Protein AF-A0A7X9FHB7-F1 (afdb_monomer_lite)

Foldseek 3Di:
DVLVQQQVLVVLCCVQVCVVVVFAWDFPDQDDPPAARTWIATPVPRDIEGEHEDELDPDVVSQVVLVCVVVVNDDPPVVVCVVCCVQPVPHSVRVSQVSVQVVLVVQQPRDHDDPHAYEYEYEYAHPDQDPVVVQVCLQVPHDHPPDGRHPWYWYWYQHVNPVRRIDIDTND

pLDDT: mean 81.9, std 15.33, range [45.62, 98.25]

Secondary structure (DSSP, 8-state):
-HHHHHHHHHHHHHHHHHHHHT---EEEE-PPTTS-SEEEE-TTT--EEEEEEEESSSSHHHHHHHHHHHTTPPPS-HHHHHHHHHHTTS-HHHHHHHHHHHHHHHHHTS----SS-EEEEEEE----S-HHHHHHHHHHH----SS-S-SEEEEEEEETTTTTEEEEEE--

Structure (mmCIF, N/CA/C/O backbone):
data_AF-A0A7X9FHB7-F1
#
_entry.id   AF-A0A7X9FHB7-F1
#
loop_
_atom_site.group_PDB
_atom_site.id
_atom_site.type_symbol
_atom_site.label_atom_id
_atom_site.label_alt_id
_atom_site.label_comp_id
_atom_site.label_asym_id
_atom_site.label_entity_id
_atom_site.label_seq_id
_atom_site.pdbx_PDB_ins_code
_atom_site.Cartn_x
_ato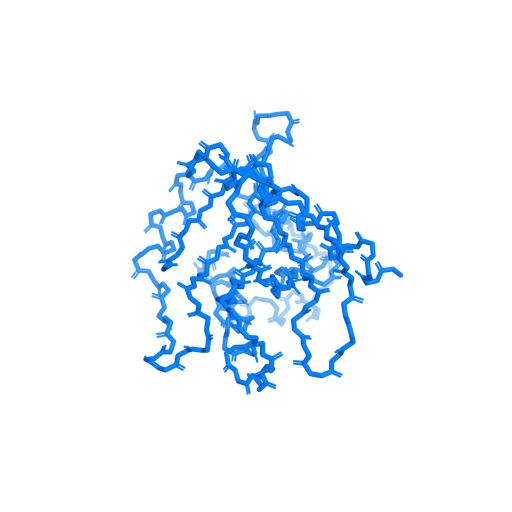m_site.Cartn_y
_atom_site.Cartn_z
_atom_site.occupancy
_atom_site.B_iso_or_equiv
_atom_site.auth_seq_id
_atom_site.auth_comp_id
_atom_site.auth_asym_id
_atom_site.auth_atom_id
_atom_site.pdbx_PDB_model_num
ATOM 1 N N . MET A 1 1 ? 13.882 -7.908 8.931 1.00 70.88 1 MET A N 1
ATOM 2 C CA . MET A 1 1 ? 13.889 -6.975 7.785 1.00 70.88 1 MET A CA 1
ATOM 3 C C . MET A 1 1 ? 12.470 -6.644 7.329 1.00 70.88 1 MET A C 1
ATOM 5 O O . MET A 1 1 ? 12.119 -5.482 7.431 1.00 70.88 1 MET A O 1
ATOM 9 N N . LYS A 1 2 ? 11.627 -7.636 6.985 1.00 84.50 2 LYS A N 1
ATOM 10 C CA . LYS A 1 2 ? 10.204 -7.452 6.605 1.00 84.50 2 LYS A CA 1
ATOM 11 C C . LYS A 1 2 ? 9.403 -6.521 7.542 1.00 84.50 2 LYS A C 1
ATOM 13 O O . LYS A 1 2 ? 8.937 -5.482 7.109 1.00 84.50 2 LYS A O 1
ATOM 18 N N . ARG A 1 3 ? 9.412 -6.796 8.854 1.00 87.88 3 ARG A N 1
ATOM 19 C CA . ARG A 1 3 ? 8.721 -5.963 9.864 1.00 87.88 3 ARG A CA 1
ATOM 20 C C . ARG A 1 3 ? 9.131 -4.491 9.908 1.00 87.88 3 ARG A C 1
ATOM 22 O O . ARG A 1 3 ? 8.304 -3.640 10.208 1.00 87.88 3 ARG A O 1
ATOM 29 N N . LEU A 1 4 ? 10.402 -4.188 9.628 1.00 89.62 4 LEU A N 1
ATOM 30 C CA . LEU A 1 4 ? 10.892 -2.805 9.603 1.00 89.62 4 LEU A CA 1
ATOM 31 C C . LEU A 1 4 ? 10.357 -2.064 8.373 1.00 89.62 4 LEU A C 1
ATOM 33 O O . LEU A 1 4 ? 9.973 -0.902 8.473 1.00 89.62 4 LEU A O 1
ATOM 37 N N . ILE A 1 5 ? 10.326 -2.748 7.230 1.00 89.06 5 ILE A N 1
ATOM 38 C CA . ILE A 1 5 ? 9.762 -2.236 5.979 1.00 89.06 5 ILE A CA 1
ATOM 39 C C . ILE A 1 5 ? 8.266 -1.962 6.163 1.00 89.06 5 ILE A C 1
ATOM 41 O O . ILE A 1 5 ? 7.814 -0.859 5.864 1.00 89.06 5 ILE A O 1
ATOM 45 N N . GLU A 1 6 ? 7.532 -2.919 6.737 1.00 93.81 6 GLU A N 1
ATOM 46 C CA . GLU A 1 6 ? 6.100 -2.797 7.031 1.00 93.81 6 GLU A CA 1
ATOM 47 C C . GLU A 1 6 ? 5.818 -1.588 7.932 1.00 93.81 6 GLU A C 1
ATOM 49 O O . GLU A 1 6 ? 5.029 -0.722 7.559 1.00 93.81 6 GLU A O 1
ATOM 54 N N . SER A 1 7 ? 6.530 -1.452 9.062 1.00 94.50 7 SER A N 1
ATOM 55 C CA . SER A 1 7 ? 6.441 -0.262 9.925 1.00 94.50 7 SER A CA 1
ATOM 56 C C . SER A 1 7 ? 6.729 1.031 9.169 1.00 94.50 7 SER A C 1
ATOM 58 O O . SER A 1 7 ? 5.981 1.992 9.297 1.00 94.50 7 SER A O 1
ATOM 60 N N . THR A 1 8 ? 7.798 1.062 8.373 1.00 93.69 8 THR A N 1
ATOM 61 C CA . THR A 1 8 ? 8.233 2.278 7.673 1.00 93.69 8 THR A CA 1
ATOM 62 C C . THR A 1 8 ? 7.179 2.753 6.676 1.00 93.69 8 THR A C 1
ATOM 64 O O . THR A 1 8 ? 6.860 3.941 6.621 1.00 93.69 8 THR A O 1
ATOM 67 N N . TRP A 1 9 ? 6.617 1.840 5.884 1.00 94.62 9 TRP A N 1
ATOM 68 C CA . TRP A 1 9 ? 5.548 2.173 4.946 1.00 94.62 9 TRP A CA 1
ATOM 69 C C . TRP A 1 9 ? 4.241 2.514 5.656 1.00 94.62 9 TRP A C 1
ATOM 71 O O . TRP A 1 9 ? 3.597 3.490 5.275 1.00 94.62 9 TRP A O 1
ATOM 81 N N . GLY A 1 10 ? 3.900 1.796 6.729 1.00 96.81 10 GLY A N 1
ATOM 82 C CA . GLY A 1 10 ? 2.752 2.115 7.576 1.00 96.81 10 GLY A CA 1
ATOM 83 C C . GLY A 1 10 ? 2.830 3.522 8.169 1.00 96.81 10 GLY A C 1
ATOM 84 O O . GLY A 1 10 ? 1.873 4.284 8.078 1.00 96.81 10 GLY A O 1
ATOM 85 N N . GLU A 1 11 ? 3.983 3.924 8.706 1.00 96.75 11 GLU A N 1
ATOM 86 C CA . GLU A 1 11 ? 4.192 5.275 9.241 1.00 96.75 11 GLU A CA 1
ATOM 87 C C . GLU A 1 11 ? 4.058 6.353 8.160 1.00 96.75 11 GLU A C 1
ATOM 89 O O . GLU A 1 11 ? 3.419 7.385 8.384 1.00 96.75 11 GLU A O 1
ATOM 94 N N . ARG A 1 12 ? 4.628 6.118 6.970 1.00 94.94 12 ARG A N 1
ATOM 95 C CA . ARG A 1 12 ? 4.506 7.040 5.827 1.00 94.94 12 ARG A CA 1
ATOM 96 C C . ARG A 1 12 ? 3.058 7.183 5.377 1.00 94.94 12 ARG A C 1
ATOM 98 O O . ARG A 1 12 ? 2.601 8.308 5.187 1.00 94.94 12 ARG A O 1
ATOM 105 N N . PHE A 1 13 ? 2.345 6.066 5.258 1.00 96.88 13 PHE A N 1
ATOM 106 C CA . PHE A 1 13 ? 0.922 6.046 4.947 1.00 96.88 13 PHE A CA 1
ATOM 107 C C . PHE A 1 13 ? 0.126 6.845 5.982 1.00 96.88 13 PHE A C 1
ATOM 109 O O . PHE A 1 13 ? -0.555 7.797 5.611 1.00 96.88 13 PHE A O 1
ATOM 116 N N . LEU A 1 14 ? 0.265 6.533 7.277 1.00 97.69 14 LEU A N 1
ATOM 117 C CA . LEU A 1 14 ? -0.489 7.199 8.343 1.00 97.69 14 LEU A CA 1
ATOM 118 C C . LEU A 1 14 ? -0.210 8.700 8.400 1.00 97.69 14 LEU A C 1
ATOM 120 O O . LEU A 1 14 ? -1.131 9.478 8.632 1.00 97.69 14 LEU A O 1
ATOM 124 N N . LYS A 1 15 ? 1.032 9.134 8.153 1.00 96.44 15 LYS A N 1
ATOM 125 C CA . LYS A 1 15 ? 1.368 10.562 8.083 1.00 96.44 15 LYS A CA 1
ATOM 126 C C . LYS A 1 15 ? 0.543 11.286 7.016 1.00 96.44 15 LYS A C 1
ATOM 128 O O . LYS A 1 15 ? 0.075 12.391 7.270 1.00 96.44 15 LYS A O 1
ATOM 133 N N . LEU A 1 16 ? 0.381 10.680 5.842 1.00 95.19 16 LEU A N 1
ATOM 134 C CA . LEU A 1 16 ? -0.367 11.264 4.726 1.00 95.19 16 LEU A CA 1
ATOM 135 C C . LEU A 1 16 ? -1.881 11.134 4.943 1.00 95.19 16 LEU A C 1
ATOM 137 O O . LEU A 1 16 ? -2.611 12.116 4.822 1.00 95.19 16 LEU A O 1
ATOM 141 N N . TYR A 1 17 ? -2.336 9.949 5.347 1.00 96.19 17 TYR A N 1
ATOM 142 C CA . TYR A 1 17 ? -3.741 9.634 5.587 1.00 96.19 17 TYR A CA 1
ATOM 143 C C . TYR A 1 17 ? -4.348 10.499 6.697 1.00 96.19 17 TYR A C 1
ATOM 145 O O . TYR A 1 17 ? -5.417 11.075 6.513 1.00 96.19 17 TYR A O 1
ATOM 153 N N . ASN A 1 18 ? -3.642 10.666 7.821 1.00 96.69 18 ASN A N 1
ATOM 154 C CA . ASN A 1 18 ? -4.110 11.489 8.938 1.00 96.69 18 ASN A CA 1
ATOM 155 C C 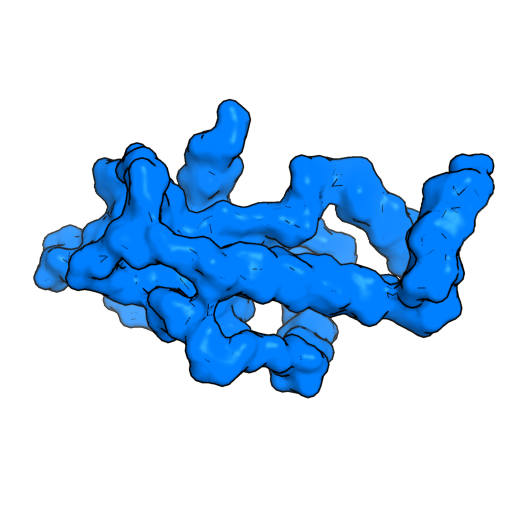. ASN A 1 18 ? -4.297 12.957 8.551 1.00 96.69 18 ASN A C 1
ATOM 157 O O . ASN A 1 18 ? -5.245 13.593 9.004 1.00 96.69 18 ASN A O 1
ATOM 161 N N . VAL A 1 19 ? -3.425 13.491 7.691 1.00 95.19 19 VA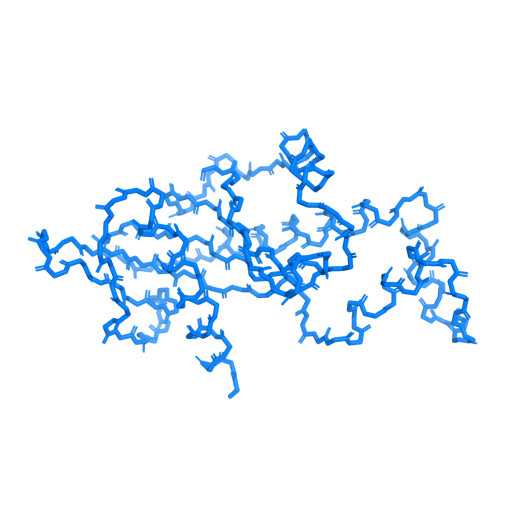L A N 1
ATOM 162 C CA . VAL A 1 19 ? -3.579 14.852 7.164 1.00 95.19 19 VAL A CA 1
ATOM 163 C C . VAL A 1 19 ? -4.798 14.934 6.248 1.00 95.19 19 VAL A C 1
ATOM 165 O O . VAL A 1 19 ? -5.610 15.841 6.405 1.00 95.19 19 VAL A O 1
ATOM 168 N N . GLN A 1 20 ? -4.950 13.984 5.322 1.00 94.31 20 GLN A N 1
ATOM 169 C CA . GLN A 1 20 ? -6.042 13.986 4.348 1.00 94.31 20 GLN A CA 1
ATOM 170 C C . GLN A 1 20 ? -7.423 13.835 5.004 1.00 94.31 20 GLN A C 1
ATOM 172 O O . GLN A 1 20 ? -8.369 14.505 4.597 1.00 94.31 20 GLN A O 1
ATOM 177 N N . HIS A 1 21 ? -7.535 12.987 6.027 1.00 93.38 21 HIS A N 1
ATOM 178 C CA . HIS A 1 21 ? -8.810 12.641 6.668 1.00 93.38 21 HIS A CA 1
ATOM 179 C C . HIS A 1 21 ? -9.027 13.324 8.020 1.00 93.38 21 HIS A C 1
ATOM 181 O O . HIS A 1 21 ? -10.038 13.085 8.672 1.00 93.38 21 HIS A O 1
ATOM 187 N N . SER A 1 22 ? -8.109 14.201 8.442 1.00 95.31 22 SER A N 1
ATOM 188 C CA . SER A 1 22 ? -8.150 14.861 9.757 1.00 95.31 22 SER A CA 1
ATOM 189 C C . SER A 1 22 ? -8.250 13.873 10.934 1.00 95.31 22 SER A C 1
ATOM 191 O O . SER A 1 22 ? -8.944 14.132 11.916 1.00 95.31 22 SER A O 1
ATOM 193 N N . THR A 1 23 ? -7.547 12.742 10.834 1.00 96.06 23 THR A N 1
ATOM 194 C CA . THR A 1 23 ? -7.472 11.689 11.864 1.00 96.06 23 THR A CA 1
ATOM 195 C C . THR A 1 23 ? -6.130 11.724 12.598 1.00 96.06 23 THR A C 1
ATOM 197 O O . THR A 1 23 ? -5.257 12.548 12.316 1.00 96.06 23 THR A O 1
ATOM 200 N N . SER A 1 24 ? -5.938 10.853 13.586 1.00 97.38 24 SER A N 1
ATOM 201 C CA . SER A 1 24 ? -4.712 10.768 14.391 1.00 97.38 24 SER A CA 1
ATOM 202 C C . SER A 1 24 ? -4.265 9.330 14.668 1.00 97.38 24 SER A C 1
ATOM 204 O O . SER A 1 24 ? -3.620 9.075 15.688 1.00 97.38 24 SER A O 1
ATOM 206 N N . PHE A 1 25 ? -4.551 8.401 13.751 1.00 98.25 25 PHE A N 1
ATOM 207 C CA . PHE A 1 25 ? -4.150 6.998 13.852 1.00 98.25 25 PHE A CA 1
ATOM 208 C C . PHE A 1 25 ? -2.646 6.833 14.096 1.00 98.25 25 PHE A C 1
ATOM 210 O O . PHE A 1 25 ? -1.815 7.494 13.462 1.00 98.25 25 PHE A O 1
ATOM 217 N N . ARG A 1 26 ? -2.295 5.906 14.990 1.00 97.88 26 ARG A N 1
ATOM 218 C CA . ARG A 1 26 ? -0.915 5.513 15.308 1.00 97.88 26 ARG A CA 1
ATOM 219 C C . ARG A 1 26 ? -0.791 4.001 15.316 1.00 97.88 26 ARG A C 1
ATOM 221 O O . ARG A 1 26 ? -1.710 3.329 15.771 1.00 97.88 26 ARG A O 1
ATOM 228 N N . ILE A 1 27 ? 0.355 3.480 14.883 1.00 97.94 27 ILE A N 1
ATOM 229 C CA . ILE A 1 27 ? 0.661 2.049 14.995 1.00 97.94 27 ILE A CA 1
ATOM 230 C C . ILE A 1 27 ? 0.730 1.683 16.482 1.00 97.94 27 ILE A C 1
ATOM 232 O O . ILE A 1 27 ? 1.512 2.271 17.231 1.00 97.94 27 ILE A O 1
ATOM 236 N N . THR A 1 28 ? -0.076 0.713 16.904 1.00 97.44 28 THR A N 1
ATOM 237 C CA . THR A 1 28 ? -0.109 0.214 18.287 1.00 97.44 28 THR A CA 1
ATOM 238 C C . THR A 1 28 ? 0.471 -1.188 18.409 1.00 97.44 28 THR A C 1
ATOM 240 O O . THR A 1 28 ? 1.055 -1.516 19.443 1.00 97.44 28 THR A O 1
ATOM 243 N N . SER A 1 29 ? 0.377 -2.012 17.361 1.00 96.69 29 SER A N 1
ATOM 244 C CA . SER A 1 29 ? 0.999 -3.337 17.336 1.00 96.69 29 SER A CA 1
ATOM 245 C C . SER A 1 29 ? 1.275 -3.852 15.918 1.00 96.69 29 SER A C 1
ATOM 247 O O . SER A 1 29 ? 0.737 -3.353 14.931 1.00 96.69 29 SER A O 1
ATOM 249 N N . GLN A 1 30 ? 2.132 -4.876 15.844 1.00 96.62 30 GLN A N 1
ATOM 250 C CA . GLN A 1 30 ? 2.355 -5.709 14.658 1.00 96.62 30 GLN A CA 1
ATOM 251 C C . GLN A 1 30 ? 1.892 -7.134 14.984 1.00 96.62 30 GLN A C 1
ATOM 253 O O . GLN A 1 30 ? 2.667 -7.895 15.584 1.00 96.62 30 GLN A O 1
ATOM 258 N N . PRO A 1 31 ? 0.618 -7.477 14.729 1.00 94.31 31 PRO A N 1
ATOM 259 C CA . PRO A 1 31 ? 0.103 -8.801 15.046 1.00 94.31 31 PRO A CA 1
ATOM 260 C C . PRO A 1 31 ? 0.735 -9.873 14.138 1.00 94.31 31 PRO A C 1
ATOM 262 O O . PRO A 1 31 ? 1.529 -9.591 13.241 1.00 94.31 31 PRO A O 1
ATOM 265 N N . ASN A 1 32 ? 0.445 -11.142 14.427 1.00 91.69 32 ASN A N 1
ATOM 266 C CA . ASN A 1 32 ? 0.875 -12.251 13.576 1.00 91.69 32 ASN A CA 1
ATOM 267 C C . ASN A 1 32 ? -0.281 -12.672 12.655 1.00 91.69 32 ASN A C 1
ATOM 269 O O . ASN A 1 32 ? -1.442 -12.526 13.047 1.00 91.69 32 ASN A O 1
ATOM 273 N N . PRO A 1 33 ? 0.014 -13.279 11.490 1.00 91.31 33 PRO A N 1
ATOM 274 C CA . PRO A 1 33 ? -1.011 -13.864 10.635 1.00 91.31 33 PRO A CA 1
ATOM 275 C C . PRO A 1 33 ? -1.954 -14.794 11.421 1.00 91.31 33 PRO A C 1
ATOM 277 O O . PRO A 1 33 ? -1.487 -15.525 12.304 1.00 91.31 33 PRO A O 1
ATOM 280 N N . PRO A 1 34 ? -3.262 -14.804 11.109 1.00 93.06 34 PRO A N 1
ATOM 281 C CA . PRO A 1 34 ? -3.894 -14.251 9.904 1.00 93.06 34 PRO A CA 1
ATOM 282 C C . PRO A 1 34 ? -4.337 -12.777 10.008 1.00 93.06 34 PRO A C 1
ATOM 284 O O . PRO A 1 34 ? -5.088 -12.315 9.151 1.00 93.06 34 PRO A O 1
ATOM 287 N N . GLU A 1 35 ? -3.938 -12.041 11.046 1.00 94.81 35 GLU A N 1
ATOM 288 C CA . GLU A 1 35 ? 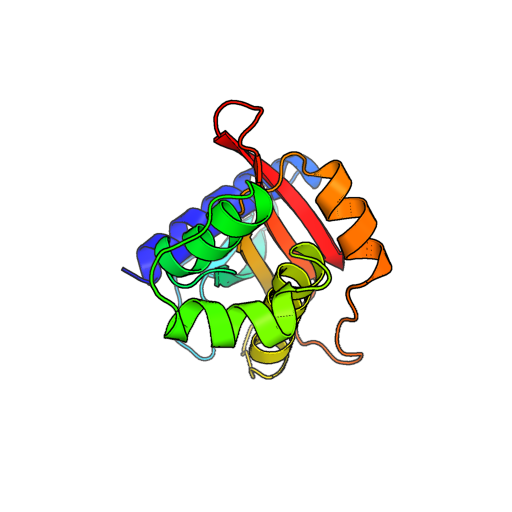-4.223 -10.602 11.115 1.00 94.81 35 GLU A CA 1
ATOM 289 C C . GLU A 1 35 ? -3.345 -9.810 10.122 1.00 94.81 35 GLU A C 1
ATOM 291 O O . GLU A 1 35 ? -2.243 -10.270 9.801 1.00 94.81 35 GLU A O 1
ATOM 296 N N . PRO A 1 36 ? -3.806 -8.638 9.641 1.00 96.12 36 PRO A N 1
ATOM 297 C CA . PRO A 1 36 ? -3.008 -7.742 8.797 1.00 96.12 36 PRO A CA 1
ATOM 298 C C . PRO A 1 36 ? -1.728 -7.260 9.485 1.00 96.12 36 PRO A C 1
ATOM 300 O O . PRO A 1 36 ? -1.681 -7.180 10.711 1.00 96.12 36 PRO A O 1
ATOM 303 N N . ASP A 1 37 ? -0.713 -6.888 8.705 1.00 97.31 37 ASP A N 1
ATOM 304 C CA . ASP A 1 37 ? 0.639 -6.594 9.212 1.00 97.31 37 ASP A CA 1
ATOM 305 C C . ASP A 1 37 ? 0.696 -5.579 10.374 1.00 97.31 37 ASP A C 1
ATOM 307 O O . ASP A 1 37 ? 1.527 -5.724 11.278 1.00 97.31 37 ASP A O 1
ATOM 311 N N . LEU A 1 38 ? -0.165 -4.552 10.375 1.00 98.06 38 LEU A N 1
ATOM 312 C CA . LEU A 1 38 ? -0.194 -3.507 11.404 1.00 98.06 38 LEU A CA 1
ATOM 313 C C . LEU A 1 38 ? -1.605 -3.269 11.954 1.00 98.06 38 LEU A C 1
ATOM 315 O O . LEU A 1 38 ? -2.574 -3.145 11.204 1.00 98.06 38 LEU A O 1
ATOM 319 N N . LYS A 1 39 ? -1.693 -3.067 13.273 1.00 97.94 39 LYS A N 1
ATOM 320 C CA . LYS A 1 39 ? -2.871 -2.505 13.943 1.00 97.94 39 LYS A CA 1
ATOM 321 C C . LYS A 1 39 ? -2.605 -1.050 14.312 1.00 97.94 39 LYS A C 1
ATOM 323 O O . LYS A 1 39 ? -1.572 -0.733 14.910 1.00 97.94 39 LYS A O 1
ATOM 328 N N . CYS A 1 40 ? -3.553 -0.181 13.989 1.00 98.12 40 CYS A N 1
ATOM 329 C CA . CYS A 1 40 ? -3.497 1.244 14.271 1.00 98.12 40 CYS A CA 1
ATOM 330 C C . CYS A 1 40 ? -4.727 1.688 15.062 1.00 98.12 40 CYS A C 1
ATOM 332 O O . CYS A 1 40 ? -5.825 1.182 14.840 1.00 98.12 40 CYS A O 1
ATOM 334 N N . GLU A 1 41 ? -4.553 2.653 15.961 1.00 98.06 41 GLU A N 1
ATOM 335 C CA . GLU A 1 41 ? -5.649 3.215 16.759 1.00 98.06 41 GLU A CA 1
ATOM 336 C C . GLU A 1 41 ? -5.594 4.743 16.746 1.00 98.06 41 GLU A C 1
ATOM 338 O O . GLU A 1 41 ? -4.508 5.331 16.828 1.00 98.06 41 GLU A O 1
ATOM 343 N N . ASP A 1 42 ? -6.754 5.387 16.621 1.00 97.06 42 ASP A N 1
ATOM 344 C CA . ASP A 1 42 ? -6.892 6.832 16.801 1.00 97.06 42 ASP A CA 1
ATOM 345 C C . ASP A 1 42 ? -7.122 7.128 18.295 1.00 97.06 42 ASP A C 1
ATOM 347 O O . ASP A 1 42 ? -8.138 6.715 18.855 1.00 97.06 42 ASP A O 1
ATOM 351 N N . PRO A 1 43 ? -6.209 7.839 18.980 1.00 95.50 43 PRO A N 1
ATOM 352 C CA . PRO A 1 43 ? -6.339 8.103 20.410 1.00 95.50 43 PRO A CA 1
ATOM 353 C C . PRO A 1 43 ? -7.498 9.051 20.754 1.00 95.50 43 PRO A C 1
ATOM 355 O O . PRO A 1 43 ? -7.897 9.109 21.916 1.00 95.50 43 PRO A O 1
ATOM 358 N N . GLY A 1 44 ? -8.001 9.828 19.790 1.00 94.06 44 GLY A N 1
ATOM 359 C CA . GLY A 1 44 ? -9.099 10.767 19.991 1.00 94.06 44 GLY A CA 1
ATOM 360 C C . GLY A 1 44 ? -10.469 10.094 19.948 1.00 94.06 44 GLY A C 1
ATOM 361 O O . GLY A 1 44 ? -11.309 10.382 20.799 1.00 94.06 44 GLY A O 1
ATOM 362 N N . SER A 1 45 ? -10.691 9.201 18.980 1.00 95.38 45 SER A N 1
ATOM 363 C CA . SER A 1 45 ? -11.978 8.511 18.798 1.00 95.38 45 SER A CA 1
ATOM 364 C C . SER A 1 45 ? -12.014 7.092 19.369 1.00 95.38 45 SER A C 1
ATOM 366 O O . SER A 1 45 ? -13.090 6.595 19.694 1.00 95.38 45 SER A O 1
ATOM 368 N N . GLY A 1 46 ? -10.858 6.446 19.530 1.00 94.94 46 GLY A N 1
ATOM 369 C CA . GLY A 1 46 ? -10.753 5.026 19.869 1.00 94.94 46 GLY A CA 1
ATOM 370 C C . GLY A 1 46 ? -10.980 4.092 18.677 1.00 94.94 46 GLY A C 1
ATOM 371 O O . GLY A 1 46 ? -11.057 2.877 18.870 1.00 94.94 46 GLY A O 1
ATOM 372 N N . ASP A 1 47 ? -11.090 4.631 17.460 1.00 96.50 47 ASP A N 1
ATOM 373 C CA . ASP A 1 47 ? -11.278 3.826 16.257 1.00 96.50 47 ASP A CA 1
ATOM 374 C C . ASP A 1 47 ? -10.041 2.981 15.957 1.00 96.50 47 ASP A C 1
ATOM 376 O O . ASP A 1 47 ? -8.901 3.382 16.212 1.00 96.50 47 ASP A O 1
ATOM 380 N N . VAL A 1 48 ? -10.276 1.807 15.371 1.00 97.12 48 VAL A N 1
ATOM 381 C CA . VAL A 1 48 ? -9.233 0.852 14.990 1.00 97.12 48 VAL A CA 1
ATOM 382 C C . VAL A 1 48 ? -9.180 0.738 13.474 1.00 97.12 48 VAL A C 1
ATOM 384 O O . VAL A 1 48 ? -10.207 0.573 12.817 1.00 97.12 48 VAL A O 1
ATOM 387 N N . LEU A 1 49 ? -7.967 0.761 12.934 1.00 97.31 49 LEU A N 1
ATOM 388 C CA . LEU A 1 49 ? -7.671 0.562 11.523 1.00 97.31 49 LEU A CA 1
ATOM 389 C C . LEU A 1 49 ? -6.569 -0.487 11.387 1.00 97.31 49 LEU A C 1
ATOM 391 O O . LEU A 1 49 ? -5.553 -0.418 12.078 1.00 97.31 49 LEU A O 1
ATOM 395 N N . PHE A 1 50 ? -6.744 -1.440 10.482 1.00 98.06 50 PHE A N 1
ATOM 396 C CA . PHE A 1 50 ? -5.717 -2.423 10.161 1.00 98.06 50 PHE A CA 1
ATOM 397 C C . PHE A 1 50 ? -5.068 -2.083 8.824 1.00 98.06 50 PHE A C 1
ATOM 399 O O . PHE A 1 50 ? -5.751 -1.671 7.886 1.00 98.06 50 PHE A O 1
ATOM 406 N N . LEU A 1 51 ? -3.753 -2.264 8.731 1.00 98.19 51 LEU A N 1
ATOM 407 C CA . LEU A 1 51 ? -3.002 -2.062 7.497 1.00 98.19 51 LEU A CA 1
ATOM 408 C C . LEU A 1 51 ? -2.349 -3.377 7.091 1.00 98.19 51 LEU A C 1
ATOM 410 O O . LEU A 1 51 ? -1.595 -3.959 7.870 1.00 98.19 51 LEU A O 1
ATOM 414 N N . GLU A 1 52 ? -2.620 -3.809 5.867 1.00 97.50 52 GLU A N 1
ATOM 415 C CA . GLU A 1 52 ? -1.821 -4.822 5.185 1.00 97.50 52 GLU A CA 1
ATOM 416 C C . GLU A 1 52 ? -0.793 -4.100 4.320 1.00 97.50 52 GLU A C 1
ATOM 418 O O . GLU A 1 52 ? -1.163 -3.232 3.528 1.00 97.50 52 GLU A O 1
ATOM 423 N N . ILE A 1 53 ? 0.488 -4.437 4.457 1.00 96.31 53 ILE A N 1
ATOM 424 C CA . ILE A 1 53 ? 1.572 -3.727 3.787 1.00 96.31 53 ILE A CA 1
ATOM 425 C C . ILE A 1 53 ? 2.241 -4.634 2.753 1.00 96.31 53 ILE A C 1
ATOM 427 O O . ILE A 1 53 ? 2.603 -5.787 2.994 1.00 96.31 53 ILE A O 1
ATOM 431 N N . THR A 1 54 ? 2.479 -4.092 1.567 1.00 93.75 54 THR A N 1
ATOM 432 C CA . THR A 1 54 ? 3.316 -4.741 0.560 1.00 93.75 54 THR A CA 1
ATOM 433 C C . THR A 1 54 ? 4.164 -3.719 -0.173 1.00 93.75 54 THR A C 1
ATOM 435 O O . THR A 1 54 ? 3.836 -2.537 -0.207 1.00 93.75 54 THR A O 1
ATOM 438 N N . GLU A 1 55 ? 5.278 -4.166 -0.740 1.00 90.56 55 GLU A N 1
ATOM 439 C CA . GLU A 1 55 ? 6.071 -3.354 -1.654 1.00 90.56 55 GLU A CA 1
ATOM 440 C C . GLU A 1 55 ? 5.776 -3.801 -3.080 1.00 90.56 55 GLU A C 1
ATOM 442 O O . GLU A 1 55 ? 5.671 -4.998 -3.372 1.00 90.56 55 GLU A O 1
ATOM 447 N N . LEU A 1 56 ? 5.669 -2.831 -3.983 1.00 88.06 56 LEU A N 1
ATOM 448 C CA . LEU A 1 56 ? 5.510 -3.137 -5.398 1.00 88.06 56 LEU A CA 1
ATOM 449 C C . LEU A 1 56 ? 6.729 -3.912 -5.935 1.00 88.06 56 LEU A C 1
ATOM 451 O O . LEU A 1 56 ? 6.593 -4.902 -6.661 1.00 88.06 56 LEU A O 1
ATOM 455 N N . TRP A 1 57 ? 7.916 -3.506 -5.482 1.00 81.19 57 TRP A N 1
ATOM 456 C CA . TRP A 1 57 ? 9.213 -4.056 -5.868 1.00 81.19 57 TRP A CA 1
ATOM 457 C C . TRP A 1 57 ? 9.851 -4.792 -4.692 1.00 81.19 57 TRP A C 1
ATOM 459 O O . TRP A 1 57 ? 9.936 -4.245 -3.597 1.00 81.19 57 TRP A O 1
ATOM 469 N N . GLU A 1 58 ? 10.302 -6.030 -4.907 1.00 66.50 58 GLU A N 1
ATOM 470 C CA . GLU A 1 58 ? 10.876 -6.860 -3.831 1.00 66.50 58 GLU A CA 1
ATOM 471 C C . GLU A 1 58 ? 12.292 -6.428 -3.459 1.00 66.50 58 GLU A C 1
ATOM 473 O O . GLU A 1 58 ? 12.756 -6.673 -2.344 1.00 66.50 58 GLU A O 1
ATOM 478 N N . ASN A 1 59 ? 12.992 -5.798 -4.400 1.00 65.12 59 ASN A N 1
ATOM 479 C CA . ASN A 1 59 ? 14.324 -5.263 -4.202 1.00 65.12 59 ASN A CA 1
ATOM 480 C C . ASN A 1 59 ? 14.596 -4.108 -5.184 1.00 65.12 59 ASN A C 1
ATOM 482 O O . ASN A 1 59 ? 13.895 -3.929 -6.182 1.00 65.12 59 ASN A O 1
ATOM 486 N N . ASP A 1 60 ? 15.634 -3.322 -4.892 1.00 61.78 60 ASP A N 1
ATOM 487 C CA . ASP A 1 60 ? 16.001 -2.161 -5.707 1.00 61.78 60 ASP A CA 1
ATOM 488 C C . ASP A 1 60 ? 16.519 -2.560 -7.108 1.00 61.78 60 ASP A C 1
ATOM 490 O O . ASP A 1 60 ? 16.498 -1.726 -8.009 1.00 61.78 60 ASP A O 1
ATOM 494 N N . ALA A 1 61 ? 16.962 -3.809 -7.320 1.00 63.12 61 ALA A N 1
ATOM 495 C CA . ALA A 1 61 ? 17.418 -4.298 -8.625 1.00 63.12 61 ALA A CA 1
ATOM 496 C C . ALA A 1 61 ? 16.244 -4.575 -9.582 1.00 63.12 61 ALA A C 1
ATOM 498 O O . ALA A 1 61 ? 16.308 -4.161 -10.735 1.00 63.12 61 ALA A O 1
ATOM 499 N N . ASP A 1 62 ? 15.143 -5.152 -9.090 1.00 62.72 62 ASP A N 1
ATOM 500 C CA . ASP A 1 62 ? 13.911 -5.357 -9.868 1.00 62.72 62 ASP A CA 1
ATOM 501 C C . ASP A 1 62 ? 13.337 -4.018 -10.345 1.00 62.72 62 ASP A C 1
ATOM 503 O O . ASP A 1 62 ? 12.882 -3.884 -11.480 1.00 62.72 62 ASP A O 1
ATOM 507 N N . ALA A 1 63 ? 13.391 -3.002 -9.478 1.00 62.28 63 ALA A N 1
ATOM 508 C CA . ALA A 1 63 ? 13.012 -1.654 -9.860 1.00 62.28 63 ALA A CA 1
ATOM 509 C C . ALA A 1 63 ? 14.017 -1.083 -10.872 1.00 62.28 63 ALA A C 1
ATOM 511 O O . ALA A 1 63 ? 13.602 -0.478 -11.862 1.00 62.28 63 ALA A O 1
ATOM 512 N N . LYS A 1 64 ? 15.333 -1.259 -10.638 1.00 64.31 64 LYS A N 1
ATOM 513 C CA . LYS A 1 64 ? 16.436 -0.708 -11.454 1.00 64.31 64 LYS A CA 1
ATOM 514 C C . LYS A 1 64 ? 16.325 -1.082 -12.926 1.00 64.31 64 LYS A C 1
ATOM 516 O O . LYS A 1 64 ? 16.595 -0.233 -13.765 1.00 64.31 64 LYS A O 1
ATOM 521 N N . ASP A 1 65 ? 15.904 -2.292 -13.256 1.00 63.91 65 ASP A N 1
ATOM 522 C CA . ASP A 1 65 ? 15.783 -2.675 -14.663 1.00 63.91 65 ASP A CA 1
ATOM 523 C C . ASP A 1 65 ? 14.646 -1.918 -15.370 1.00 63.91 65 ASP A C 1
ATOM 525 O O . ASP A 1 65 ? 14.799 -1.506 -16.521 1.00 63.91 65 ASP A O 1
ATOM 529 N N . LEU A 1 66 ? 13.547 -1.623 -14.662 1.00 64.62 66 LEU A N 1
ATOM 530 C CA . LEU A 1 66 ? 12.513 -0.712 -15.160 1.00 64.62 66 LEU A CA 1
ATOM 531 C C . LEU A 1 66 ? 13.020 0.742 -15.215 1.00 64.62 66 LEU A C 1
ATOM 533 O O . LEU A 1 66 ? 12.739 1.440 -16.189 1.00 64.62 66 LEU A O 1
ATOM 537 N N . TYR A 1 67 ? 13.803 1.198 -14.223 1.00 66.06 67 TYR A N 1
ATOM 538 C CA . TYR A 1 67 ? 14.477 2.512 -14.260 1.00 66.06 67 TYR A CA 1
ATOM 539 C C . TYR A 1 67 ? 15.348 2.662 -15.504 1.00 66.06 67 TYR A C 1
ATOM 541 O O . TYR A 1 67 ? 15.285 3.693 -16.176 1.00 66.06 67 TYR A O 1
ATOM 549 N N . ASP A 1 68 ? 16.185 1.662 -15.772 1.00 65.88 68 ASP A N 1
ATOM 550 C CA . ASP A 1 68 ? 17.133 1.663 -16.874 1.00 65.88 68 ASP A CA 1
ATOM 551 C C . ASP A 1 68 ? 16.363 1.659 -18.203 1.00 65.88 68 ASP A C 1
ATOM 553 O O . ASP A 1 68 ? 16.652 2.482 -19.071 1.00 65.88 68 ASP A O 1
ATOM 557 N N . LEU A 1 69 ? 15.286 0.873 -18.315 1.00 63.53 69 LEU A N 1
ATOM 558 C CA . LEU A 1 69 ? 14.416 0.866 -19.492 1.00 63.53 69 LEU A CA 1
ATOM 559 C C . LEU A 1 69 ? 13.724 2.219 -19.745 1.00 63.53 69 LEU A C 1
ATOM 561 O O . LEU A 1 69 ? 13.822 2.749 -20.852 1.00 63.53 69 LEU A O 1
ATOM 565 N N . VAL A 1 70 ? 13.074 2.814 -18.734 1.00 63.97 70 VAL A N 1
ATOM 566 C CA . VAL A 1 70 ? 12.399 4.130 -18.843 1.00 63.97 70 VAL A CA 1
ATOM 567 C C . VAL A 1 70 ? 13.389 5.236 -19.228 1.00 63.97 70 VAL A C 1
ATOM 569 O O . VAL A 1 70 ? 13.037 6.177 -19.936 1.00 63.97 70 VAL A O 1
ATOM 572 N N . ARG A 1 71 ? 14.649 5.124 -18.792 1.00 62.19 71 ARG A N 1
ATOM 573 C CA . ARG A 1 71 ? 15.721 6.086 -19.097 1.00 62.19 71 ARG A CA 1
ATOM 574 C C . ARG A 1 71 ? 16.474 5.785 -20.397 1.00 62.19 71 ARG A C 1
ATOM 576 O O . ARG A 1 71 ? 17.395 6.529 -20.732 1.00 62.19 71 ARG A O 1
ATOM 583 N N . GLY A 1 72 ? 16.110 4.728 -21.127 1.00 59.03 72 GLY A N 1
ATOM 584 C CA . GLY A 1 72 ? 16.778 4.318 -22.367 1.00 59.03 72 GLY A CA 1
ATOM 585 C C . GLY A 1 72 ? 18.193 3.756 -22.170 1.00 59.03 72 GLY A C 1
ATOM 586 O O . GLY A 1 72 ? 19.006 3.793 -23.094 1.00 59.03 72 GLY A O 1
ATOM 587 N N . ILE A 1 73 ? 18.510 3.261 -20.973 1.00 63.38 73 ILE A N 1
ATOM 588 C CA . ILE A 1 73 ? 19.783 2.628 -20.620 1.00 63.38 73 ILE A CA 1
ATOM 589 C C . ILE A 1 73 ? 19.684 1.134 -20.959 1.00 63.38 73 ILE A C 1
ATOM 591 O O . ILE A 1 73 ? 18.868 0.406 -20.402 1.00 63.38 73 ILE A O 1
ATOM 595 N N . VAL A 1 74 ? 20.521 0.663 -21.886 1.00 57.16 74 VAL A N 1
ATOM 596 C CA . VAL A 1 74 ? 20.550 -0.748 -22.302 1.00 57.16 74 VAL A CA 1
ATOM 597 C C . VAL A 1 74 ? 21.486 -1.530 -21.381 1.00 57.16 74 VAL A C 1
ATOM 599 O O . VAL A 1 74 ? 22.686 -1.261 -21.342 1.00 57.16 74 VAL A O 1
ATOM 602 N N . THR A 1 75 ? 20.948 -2.496 -20.637 1.00 55.09 75 THR A N 1
ATOM 603 C CA . THR A 1 75 ? 21.732 -3.438 -19.826 1.00 55.09 75 THR A CA 1
ATOM 604 C C . THR A 1 75 ? 22.359 -4.532 -20.702 1.00 55.09 75 THR A C 1
ATOM 606 O O . THR A 1 75 ? 21.720 -5.037 -21.622 1.00 55.09 75 THR A O 1
ATOM 609 N N . GLU A 1 76 ? 23.613 -4.913 -20.423 1.00 53.62 76 GLU A N 1
ATOM 610 C CA . GLU A 1 76 ? 24.382 -5.907 -21.208 1.00 53.62 76 GLU A CA 1
ATOM 611 C C . GLU A 1 76 ? 23.927 -7.372 -21.002 1.00 53.62 76 GLU A C 1
ATOM 613 O O . GLU A 1 76 ? 24.399 -8.271 -21.696 1.00 53.62 76 GLU A O 1
ATOM 618 N N . ASP A 1 77 ? 23.010 -7.641 -20.065 1.00 57.16 77 ASP A N 1
ATOM 619 C CA . ASP A 1 77 ? 22.552 -8.999 -19.742 1.00 57.16 77 ASP A CA 1
ATOM 620 C C . ASP A 1 77 ? 21.393 -9.452 -20.651 1.00 57.16 77 ASP A C 1
ATOM 622 O O . ASP A 1 77 ? 20.211 -9.284 -20.343 1.00 57.16 77 ASP A O 1
ATOM 626 N N . GLU A 1 78 ? 21.736 -10.037 -21.803 1.00 53.47 78 GLU A N 1
ATOM 627 C CA . GLU A 1 78 ? 20.791 -10.427 -22.861 1.00 53.47 78 GLU A CA 1
ATOM 628 C C . GLU A 1 78 ? 19.678 -11.404 -22.426 1.00 53.47 78 GLU A C 1
ATOM 630 O O . GLU A 1 78 ? 18.619 -11.431 -23.061 1.00 53.47 78 GLU A O 1
ATOM 635 N N . GLN A 1 79 ? 19.876 -12.230 -21.389 1.00 54.25 79 GLN A N 1
ATOM 636 C CA . GLN A 1 79 ? 18.861 -13.207 -20.954 1.00 54.25 79 GLN A CA 1
ATOM 637 C C . GLN A 1 79 ? 17.766 -12.559 -20.106 1.00 54.25 79 GLN A C 1
ATOM 639 O O . GLN A 1 79 ? 16.582 -12.836 -20.314 1.00 54.25 79 GLN A O 1
ATOM 644 N N . LEU A 1 80 ? 18.151 -11.664 -19.196 1.00 52.31 80 LEU A N 1
ATOM 645 C CA . LEU A 1 80 ? 17.217 -10.857 -18.415 1.00 52.31 80 LEU A CA 1
ATOM 646 C C . LEU A 1 80 ? 16.523 -9.821 -19.306 1.00 52.31 80 LEU A C 1
ATOM 648 O O . LEU A 1 80 ? 15.302 -9.662 -19.235 1.00 52.31 80 LEU A O 1
ATOM 652 N N . HIS A 1 81 ? 17.276 -9.235 -20.245 1.00 52.41 81 HIS A N 1
ATOM 653 C CA . HIS A 1 81 ? 16.737 -8.360 -21.277 1.00 52.41 81 HIS A CA 1
ATOM 654 C C . HIS A 1 81 ? 15.673 -9.077 -22.104 1.00 52.41 81 HIS A C 1
ATOM 656 O O . HIS A 1 81 ? 14.664 -8.469 -22.394 1.00 52.41 81 HIS A O 1
ATOM 662 N N . ARG A 1 82 ? 15.808 -10.367 -22.446 1.00 53.72 82 ARG A N 1
ATOM 663 C CA . ARG A 1 82 ? 14.748 -11.100 -23.171 1.00 53.72 82 ARG A CA 1
ATOM 664 C C . ARG A 1 82 ? 13.471 -11.299 -22.360 1.00 53.72 82 ARG A C 1
ATOM 666 O O . ARG A 1 82 ? 12.397 -11.189 -22.937 1.00 53.72 82 ARG A O 1
ATOM 673 N N . LYS A 1 83 ? 13.578 -11.570 -21.057 1.00 54.00 83 LYS A N 1
ATOM 674 C CA . LYS A 1 83 ? 12.411 -11.829 -20.201 1.00 54.00 83 LYS A CA 1
ATOM 675 C C . LYS A 1 83 ? 11.627 -10.551 -19.895 1.00 54.00 83 LYS A C 1
ATOM 677 O O . LYS A 1 83 ? 10.406 -10.580 -19.892 1.00 54.00 83 LYS A O 1
ATOM 682 N N . LEU A 1 84 ? 12.326 -9.430 -19.709 1.00 49.88 84 LEU A N 1
ATOM 683 C CA . LEU A 1 84 ? 11.705 -8.109 -19.601 1.00 49.88 84 LEU A CA 1
ATOM 684 C C . LEU A 1 84 ? 11.294 -7.555 -20.972 1.00 49.88 84 LEU A C 1
ATOM 686 O O . LEU A 1 84 ? 10.269 -6.903 -21.068 1.00 49.88 84 LEU A O 1
ATOM 690 N N . ALA A 1 85 ? 12.024 -7.837 -22.055 1.00 52.59 85 ALA A N 1
ATOM 691 C CA . ALA A 1 85 ? 11.721 -7.314 -23.391 1.00 52.59 85 ALA A CA 1
ATOM 692 C C . ALA A 1 85 ? 10.585 -8.037 -24.125 1.00 52.59 85 ALA A C 1
ATOM 694 O O . ALA A 1 85 ? 10.166 -7.537 -25.165 1.00 52.59 85 ALA A O 1
A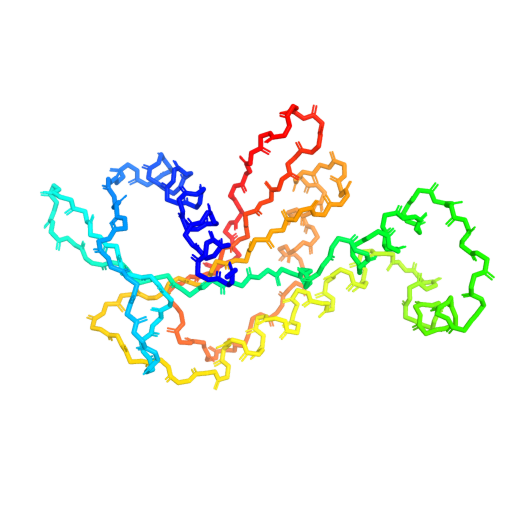TOM 695 N N . GLU A 1 86 ? 10.081 -9.180 -23.660 1.00 51.81 86 GLU A N 1
ATOM 696 C CA . GLU A 1 86 ? 8.847 -9.737 -24.235 1.00 51.81 86 GLU A CA 1
ATOM 697 C C . GLU A 1 86 ? 7.597 -8.986 -23.743 1.00 51.81 86 GLU A C 1
ATOM 699 O O . GLU A 1 86 ? 6.720 -8.719 -24.565 1.00 51.81 86 GLU A O 1
ATOM 704 N N . ASP A 1 87 ? 7.583 -8.508 -22.491 1.00 47.84 87 ASP A N 1
ATOM 705 C CA . ASP A 1 87 ? 6.465 -7.730 -21.927 1.00 47.84 87 ASP A CA 1
ATOM 706 C C . ASP A 1 87 ? 6.682 -6.202 -22.011 1.00 47.84 87 ASP A C 1
ATOM 708 O O . ASP A 1 87 ? 5.760 -5.453 -22.324 1.00 47.84 87 ASP A O 1
ATOM 712 N N . ALA A 1 88 ? 7.913 -5.714 -21.831 1.00 45.62 88 ALA A N 1
ATOM 713 C CA . ALA A 1 88 ? 8.245 -4.287 -21.745 1.00 45.62 88 ALA A CA 1
ATOM 714 C C . ALA A 1 88 ? 8.657 -3.633 -23.083 1.00 45.62 88 ALA A C 1
ATOM 716 O O . ALA A 1 88 ? 8.988 -2.450 -23.119 1.00 45.62 88 ALA A O 1
ATOM 717 N N . ARG A 1 89 ? 8.629 -4.361 -24.215 1.00 45.66 89 ARG A N 1
ATOM 718 C CA . ARG A 1 89 ? 8.915 -3.781 -25.552 1.00 45.66 89 ARG A CA 1
ATOM 719 C C . ARG A 1 89 ? 7.812 -2.875 -26.103 1.00 45.66 89 ARG A C 1
ATOM 721 O O . ARG A 1 89 ? 8.003 -2.323 -27.187 1.00 45.66 89 ARG A O 1
ATOM 728 N N . LYS A 1 90 ? 6.676 -2.734 -25.417 1.00 54.34 90 LYS A N 1
ATOM 729 C CA . LYS A 1 90 ? 5.594 -1.841 -25.856 1.00 54.34 90 LYS A CA 1
ATOM 730 C C . LYS A 1 90 ? 5.422 -0.633 -24.947 1.00 54.34 90 LYS A C 1
ATOM 732 O O . LYS A 1 90 ? 5.309 0.459 -25.493 1.00 54.34 90 LYS A O 1
ATOM 737 N N . ASP A 1 91 ? 5.493 -0.812 -23.626 1.00 67.12 91 ASP A N 1
ATOM 738 C CA . ASP A 1 91 ? 5.376 0.298 -22.682 1.00 67.12 91 ASP A CA 1
ATOM 739 C C . ASP A 1 91 ? 5.919 -0.071 -21.272 1.00 67.12 91 ASP A C 1
ATOM 741 O O . ASP A 1 91 ? 5.444 -1.041 -20.679 1.00 67.12 91 ASP A O 1
ATOM 745 N N . PRO A 1 92 ? 6.908 0.640 -20.688 1.00 68.69 92 PRO A N 1
ATOM 746 C CA . PRO A 1 92 ? 7.312 0.434 -19.289 1.00 68.69 92 PRO A CA 1
ATOM 747 C C . PRO A 1 92 ? 6.176 0.686 -18.284 1.00 68.69 92 PRO A C 1
ATOM 749 O O . PRO A 1 92 ? 6.204 0.138 -17.177 1.00 68.69 92 PRO A O 1
ATOM 752 N N . TYR A 1 93 ? 5.170 1.478 -18.656 1.00 74.19 93 TYR A N 1
ATOM 753 C CA . TYR A 1 93 ? 3.977 1.666 -17.844 1.00 74.19 93 TYR A CA 1
ATOM 754 C C . TYR A 1 93 ? 3.149 0.370 -17.762 1.00 74.19 93 TYR A C 1
ATOM 756 O O . TYR A 1 93 ? 2.732 -0.000 -16.667 1.00 74.19 93 TYR A O 1
ATOM 764 N N . ASP A 1 94 ? 3.021 -0.407 -18.846 1.00 75.81 94 ASP A N 1
ATOM 765 C CA . ASP A 1 94 ? 2.318 -1.705 -18.824 1.00 75.81 94 ASP A CA 1
ATOM 766 C C . ASP A 1 94 ? 2.961 -2.687 -17.835 1.00 75.81 94 ASP A C 1
ATOM 768 O O . ASP A 1 94 ? 2.270 -3.351 -17.059 1.00 75.81 94 ASP A O 1
ATOM 772 N N . ALA A 1 95 ? 4.295 -2.765 -17.820 1.00 76.00 95 ALA A N 1
ATOM 773 C CA . ALA A 1 95 ? 5.024 -3.636 -16.899 1.00 76.00 95 ALA A CA 1
ATOM 774 C C . ALA A 1 95 ? 4.797 -3.237 -15.431 1.00 76.00 95 ALA A C 1
ATOM 776 O O . ALA A 1 95 ? 4.573 -4.096 -14.573 1.00 76.00 95 ALA A O 1
ATOM 777 N N . TYR A 1 96 ? 4.809 -1.932 -15.149 1.00 81.00 96 TYR A N 1
ATOM 778 C CA . TYR A 1 96 ? 4.461 -1.399 -13.836 1.00 81.00 96 TYR A CA 1
ATOM 779 C C . TYR A 1 96 ? 3.035 -1.774 -13.426 1.00 81.00 96 TYR A C 1
ATOM 781 O O . TYR A 1 96 ? 2.821 -2.271 -12.317 1.00 81.00 96 TYR A O 1
ATOM 789 N N . PHE A 1 97 ? 2.064 -1.577 -14.321 1.00 82.06 97 PHE A N 1
ATOM 790 C CA . PHE A 1 97 ? 0.662 -1.859 -14.035 1.00 82.06 97 PHE A CA 1
ATOM 791 C C . PHE A 1 97 ? 0.409 -3.336 -13.815 1.00 82.06 97 PHE A C 1
ATOM 793 O O . PHE A 1 97 ? -0.213 -3.683 -12.817 1.00 82.06 97 PHE A O 1
ATOM 800 N N . ASN A 1 98 ? 0.935 -4.207 -14.672 1.00 82.44 98 ASN A N 1
ATOM 801 C CA . ASN A 1 98 ? 0.806 -5.650 -14.494 1.00 82.44 98 ASN A CA 1
ATOM 802 C C . ASN A 1 98 ? 1.350 -6.080 -13.128 1.00 82.44 98 ASN A C 1
ATOM 804 O O . ASN A 1 98 ? 0.686 -6.811 -12.400 1.00 82.44 98 ASN A O 1
ATOM 808 N N . ARG A 1 99 ? 2.497 -5.531 -12.711 1.00 86.31 99 ARG A N 1
ATOM 809 C CA . ARG A 1 99 ? 3.063 -5.815 -11.389 1.00 86.31 99 ARG A CA 1
ATOM 810 C C . ARG A 1 99 ? 2.183 -5.308 -10.246 1.00 86.31 99 ARG A C 1
ATOM 812 O O . ARG A 1 99 ? 2.007 -6.010 -9.250 1.00 86.31 99 ARG A O 1
ATOM 819 N N . LEU A 1 100 ? 1.641 -4.099 -10.366 1.00 89.19 100 LEU A N 1
ATOM 820 C CA . LEU A 1 100 ? 0.754 -3.511 -9.361 1.00 89.19 100 LEU A CA 1
ATOM 821 C C . LEU A 1 100 ? -0.549 -4.309 -9.239 1.00 89.19 100 LEU A C 1
ATOM 823 O O . LEU A 1 100 ? -0.988 -4.612 -8.130 1.00 89.19 100 LEU A O 1
ATOM 827 N N . MET A 1 101 ? -1.109 -4.724 -10.373 1.00 89.56 101 MET A N 1
ATOM 828 C CA . MET A 1 101 ? -2.258 -5.617 -10.454 1.00 89.56 101 MET A CA 1
ATOM 829 C C . MET A 1 101 ? -1.971 -6.964 -9.795 1.00 89.56 101 MET A C 1
ATOM 831 O O . MET A 1 101 ? -2.745 -7.384 -8.938 1.00 89.56 101 MET A O 1
ATOM 835 N N . ASP A 1 102 ? -0.845 -7.603 -10.108 1.00 89.69 102 ASP A N 1
ATOM 836 C CA . ASP A 1 102 ? -0.457 -8.879 -9.502 1.00 89.69 102 ASP A CA 1
ATOM 837 C C . ASP A 1 102 ? -0.411 -8.784 -7.974 1.00 89.69 102 ASP A C 1
ATOM 839 O O . ASP A 1 102 ? -0.950 -9.650 -7.284 1.00 89.69 102 ASP A O 1
ATOM 843 N N . ARG A 1 103 ? 0.156 -7.698 -7.429 1.00 91.94 103 ARG A N 1
ATOM 844 C CA . ARG A 1 103 ? 0.196 -7.457 -5.977 1.00 91.94 103 ARG A CA 1
ATOM 845 C C . ARG A 1 103 ? -1.183 -7.283 -5.366 1.00 91.94 103 ARG A C 1
ATOM 847 O O . ARG A 1 103 ? -1.456 -7.849 -4.308 1.00 91.94 103 ARG A O 1
ATOM 854 N N . ILE A 1 104 ? -2.049 -6.516 -6.020 1.00 93.06 104 ILE A N 1
ATOM 855 C CA . ILE A 1 104 ? -3.432 -6.330 -5.577 1.00 93.06 104 ILE A CA 1
ATOM 856 C C . ILE A 1 104 ? -4.151 -7.681 -5.551 1.00 93.06 104 ILE A C 1
ATOM 858 O O . ILE A 1 104 ? -4.718 -8.045 -4.525 1.00 93.06 104 ILE A O 1
ATOM 862 N N . TYR A 1 105 ? -4.082 -8.458 -6.633 1.00 92.81 105 TYR A N 1
ATOM 863 C CA . TYR A 1 105 ? -4.746 -9.760 -6.734 1.00 92.81 105 TYR A CA 1
ATOM 864 C C . TYR A 1 105 ? -4.204 -10.768 -5.718 1.00 92.81 105 TYR A C 1
ATOM 866 O O . TYR A 1 105 ? -4.986 -11.443 -5.043 1.00 92.81 105 TYR A O 1
ATOM 874 N N . GLU A 1 106 ? -2.88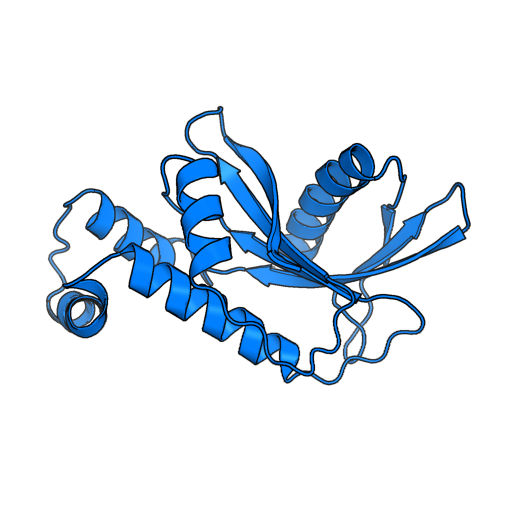0 -10.836 -5.558 1.00 92.38 106 GLU A N 1
ATOM 875 C CA . GLU A 1 106 ? -2.216 -11.669 -4.554 1.00 92.38 106 GLU A CA 1
ATOM 876 C C . GLU A 1 106 ? -2.786 -11.379 -3.158 1.00 92.38 106 GLU A C 1
ATOM 878 O O . GLU A 1 106 ? -3.219 -12.293 -2.449 1.00 92.38 106 GLU A O 1
ATOM 883 N N . LYS A 1 107 ? -2.867 -10.101 -2.779 1.00 94.00 107 LYS A N 1
ATOM 884 C CA . LYS A 1 107 ? -3.349 -9.686 -1.458 1.00 94.00 107 LYS A CA 1
ATOM 885 C C . LYS A 1 107 ? -4.857 -9.827 -1.295 1.00 94.00 107 LYS A C 1
ATOM 887 O O . LYS A 1 107 ? -5.304 -10.269 -0.241 1.00 94.00 107 LYS A O 1
ATOM 892 N N . CYS A 1 108 ? -5.649 -9.551 -2.326 1.00 91.44 108 CYS A N 1
ATOM 893 C CA . CYS A 1 108 ? -7.097 -9.773 -2.299 1.00 91.44 108 CYS A CA 1
ATOM 894 C C . CYS A 1 108 ? -7.465 -11.255 -2.134 1.00 91.44 108 CYS A C 1
ATOM 896 O O . CYS A 1 108 ? -8.529 -11.556 -1.600 1.00 91.44 108 CYS A O 1
ATOM 898 N N . SER A 1 109 ? -6.589 -12.183 -2.535 1.00 91.00 109 SER A N 1
ATOM 899 C CA . SER A 1 109 ? -6.807 -13.624 -2.349 1.00 91.00 109 SER A CA 1
ATOM 900 C C . SER A 1 109 ? -6.569 -14.115 -0.911 1.00 91.00 109 SER A C 1
ATOM 902 O O . SER A 1 109 ? -6.966 -15.231 -0.554 1.00 91.00 109 SER A O 1
ATOM 904 N N . CYS A 1 110 ? -5.931 -13.297 -0.068 1.00 89.31 110 CYS A N 1
ATOM 905 C CA . CYS A 1 110 ? -5.598 -13.651 1.305 1.00 89.31 110 CYS A CA 1
ATOM 906 C C . CYS A 1 110 ? -6.815 -13.525 2.238 1.00 89.31 110 CYS A C 1
ATOM 908 O O . CYS A 1 110 ? -7.647 -12.628 2.120 1.00 89.31 110 CYS A O 1
ATOM 910 N N . ARG A 1 111 ? -6.917 -14.445 3.206 1.00 87.56 111 ARG A N 1
ATOM 911 C CA . ARG A 1 111 ? -8.007 -14.478 4.193 1.00 87.56 111 ARG A CA 1
ATOM 912 C C . ARG A 1 111 ? -7.553 -13.857 5.503 1.00 87.56 111 ARG A C 1
ATOM 914 O O . ARG A 1 111 ? -7.042 -14.559 6.375 1.00 87.56 111 ARG A O 1
ATOM 921 N N . TYR A 1 112 ? -7.752 -12.552 5.623 1.00 91.75 112 TYR A N 1
ATOM 922 C CA . TYR A 1 112 ? -7.444 -11.822 6.845 1.00 91.75 112 TYR A CA 1
ATOM 923 C C . TYR A 1 112 ? -8.548 -11.974 7.886 1.00 91.75 112 TYR A C 1
ATOM 925 O O . TYR A 1 112 ? -9.732 -12.067 7.557 1.00 91.75 112 TYR A O 1
ATOM 933 N N . VAL A 1 113 ? -8.154 -11.971 9.156 1.00 91.31 113 VAL A N 1
ATOM 934 C CA . VAL A 1 113 ? -9.080 -11.889 10.287 1.00 91.31 113 VAL A CA 1
ATOM 935 C C . VAL A 1 113 ? -8.823 -10.564 10.988 1.00 91.31 113 VAL A C 1
ATOM 937 O O . VAL A 1 113 ? -7.751 -10.363 11.540 1.00 91.31 113 VAL A O 1
ATOM 940 N N . ALA A 1 114 ? -9.791 -9.653 10.955 1.00 91.31 114 ALA A N 1
ATOM 941 C CA . ALA A 1 114 ? -9.709 -8.369 11.642 1.00 91.31 114 ALA A CA 1
ATOM 942 C C . ALA A 1 114 ? -11.102 -7.939 12.109 1.00 91.31 114 ALA A C 1
ATOM 944 O O . ALA A 1 114 ? -12.104 -8.216 11.452 1.00 91.31 114 ALA A O 1
ATOM 945 N N . SER A 1 115 ? -11.171 -7.253 13.249 1.00 89.88 115 SER A N 1
ATOM 946 C CA . SER A 1 115 ? -12.432 -6.734 13.798 1.00 89.88 115 SER A CA 1
ATOM 947 C C . SER A 1 115 ? -12.814 -5.352 13.258 1.00 89.88 115 SER A C 1
ATOM 949 O O . SER A 1 115 ? -13.816 -4.790 13.688 1.00 89.88 115 SER A O 1
ATOM 951 N N . GLY A 1 116 ? -11.996 -4.776 12.377 1.00 92.06 116 GLY A N 1
ATOM 952 C CA . GLY A 1 116 ? -12.158 -3.430 11.837 1.00 92.06 116 GLY A CA 1
ATOM 953 C C . GLY A 1 116 ? -11.761 -3.360 10.361 1.00 92.06 116 GLY A C 1
ATOM 954 O O . GLY A 1 116 ? -11.381 -4.382 9.784 1.00 92.06 116 GLY A O 1
ATOM 955 N N . PRO A 1 117 ? -11.851 -2.169 9.743 1.00 96.00 117 PRO A N 1
ATOM 956 C CA . PRO A 1 117 ? -11.488 -1.982 8.346 1.00 96.00 117 PRO A CA 1
ATOM 957 C C . PRO A 1 117 ? -10.011 -2.308 8.114 1.00 96.00 117 PRO A C 1
ATOM 959 O O . PRO A 1 117 ? -9.156 -1.995 8.947 1.00 96.00 117 PRO A O 1
ATOM 962 N N . ILE A 1 118 ? -9.725 -2.909 6.961 1.00 97.12 118 ILE A N 1
ATOM 963 C CA . ILE A 1 118 ? -8.367 -3.216 6.508 1.00 97.12 118 ILE A CA 1
ATOM 964 C C . ILE A 1 118 ? -8.070 -2.354 5.285 1.00 97.12 118 ILE A C 1
ATOM 966 O O . ILE A 1 118 ? -8.840 -2.382 4.329 1.00 97.12 118 ILE A O 1
ATOM 970 N N . ILE A 1 119 ? -6.963 -1.621 5.283 1.00 97.50 119 ILE A N 1
ATOM 971 C CA . ILE A 1 119 ? -6.460 -0.931 4.090 1.00 97.50 119 ILE A CA 1
ATOM 972 C C . ILE A 1 119 ? -5.243 -1.687 3.566 1.00 97.50 119 ILE A C 1
ATOM 974 O O . ILE A 1 119 ? -4.312 -1.964 4.324 1.00 97.50 119 ILE A O 1
ATOM 978 N N . LEU A 1 120 ? -5.241 -1.995 2.269 1.00 97.38 120 LEU A N 1
ATOM 979 C CA . LEU A 1 120 ? -4.036 -2.457 1.587 1.00 97.38 120 LEU A CA 1
ATOM 980 C C . LEU A 1 120 ? -3.174 -1.244 1.235 1.00 97.38 120 LEU A C 1
ATOM 982 O O . LEU A 1 120 ? -3.607 -0.359 0.497 1.00 97.38 120 LEU A O 1
ATOM 986 N N . VAL A 1 121 ? -1.950 -1.221 1.748 1.00 97.19 121 VAL A N 1
ATOM 987 C CA . VAL A 1 121 ? -0.952 -0.188 1.478 1.00 97.19 121 VAL A CA 1
ATOM 988 C C . VAL A 1 121 ? 0.153 -0.787 0.624 1.00 97.19 121 VAL A C 1
ATOM 990 O O . VAL A 1 121 ? 0.853 -1.714 1.037 1.00 97.19 121 VAL A O 1
ATOM 993 N N . ILE A 1 122 ? 0.336 -0.218 -0.560 1.00 95.00 122 ILE A N 1
ATOM 994 C CA . ILE A 1 122 ? 1.385 -0.601 -1.496 1.00 95.00 122 ILE A CA 1
ATOM 995 C C . ILE A 1 122 ? 2.451 0.493 -1.459 1.00 95.00 122 ILE A C 1
ATOM 997 O O . ILE A 1 122 ? 2.205 1.635 -1.842 1.00 95.00 122 ILE A O 1
ATOM 1001 N N . GLY A 1 123 ? 3.624 0.162 -0.933 1.00 92.25 123 GLY A N 1
ATOM 1002 C CA . GLY A 1 123 ? 4.793 1.028 -0.948 1.00 92.25 123 GLY A CA 1
ATOM 1003 C C . GLY A 1 123 ? 5.485 0.954 -2.300 1.00 92.25 123 GLY A C 1
ATOM 1004 O O . GLY A 1 123 ? 5.848 -0.134 -2.755 1.00 92.25 123 GLY A O 1
ATOM 1005 N N . ASP A 1 124 ? 5.688 2.103 -2.932 1.00 88.12 124 ASP A N 1
ATOM 1006 C CA . ASP A 1 124 ? 6.336 2.177 -4.230 1.00 88.12 124 ASP A CA 1
ATOM 1007 C C . ASP A 1 124 ? 7.442 3.234 -4.246 1.00 88.12 124 ASP A C 1
ATOM 1009 O O . ASP A 1 124 ? 7.270 4.391 -3.857 1.00 88.12 124 ASP A O 1
ATOM 1013 N N . LYS A 1 125 ? 8.616 2.796 -4.696 1.00 78.19 125 LYS A N 1
ATOM 1014 C CA . LYS A 1 125 ? 9.803 3.636 -4.852 1.00 78.19 125 LYS A CA 1
ATOM 1015 C C . LYS A 1 125 ? 10.035 4.061 -6.302 1.00 78.19 125 LYS A C 1
ATOM 1017 O O . LYS A 1 125 ? 11.053 4.690 -6.531 1.00 78.19 125 LYS A O 1
ATOM 1022 N N . SER A 1 126 ? 9.149 3.693 -7.231 1.00 67.75 126 SER A N 1
ATOM 1023 C CA . SER A 1 126 ? 9.291 3.739 -8.692 1.00 67.75 126 SER A CA 1
ATOM 1024 C C . SER A 1 126 ? 9.949 5.002 -9.290 1.00 67.75 126 SER A C 1
ATOM 1026 O O . SER A 1 126 ? 9.843 6.095 -8.731 1.00 67.75 126 SER A O 1
ATOM 1028 N N . PRO A 1 127 ? 10.612 4.875 -10.464 1.00 57.12 127 PRO A N 1
ATOM 1029 C CA . PRO A 1 127 ? 11.237 5.987 -11.186 1.00 57.12 127 PRO A CA 1
ATOM 1030 C C . PRO A 1 127 ? 10.345 7.115 -11.655 1.00 57.12 127 PRO A C 1
ATOM 1032 O O . PRO A 1 127 ? 10.908 8.122 -12.099 1.00 57.12 127 PRO A O 1
ATOM 1035 N N . PHE A 1 128 ? 9.032 6.897 -11.735 1.00 64.19 128 PHE A N 1
ATOM 1036 C CA . PHE A 1 128 ? 8.191 7.758 -12.555 1.00 64.19 128 PHE A CA 1
ATOM 1037 C C . PHE A 1 128 ? 8.296 9.220 -12.121 1.00 64.19 128 PHE A C 1
ATOM 1039 O O . PHE A 1 128 ? 8.367 9.558 -10.939 1.00 64.19 128 PHE A O 1
ATOM 1046 N N . SER A 1 129 ? 8.380 10.085 -13.129 1.00 56.84 129 SER A N 1
ATOM 1047 C CA . SER A 1 129 ? 8.730 11.499 -13.005 1.00 56.84 129 SER A CA 1
ATOM 1048 C C . SER A 1 129 ? 7.707 12.316 -12.229 1.00 56.84 129 SER A C 1
ATOM 1050 O O . SER A 1 129 ? 8.074 13.336 -11.637 1.00 56.84 129 SER A O 1
ATOM 1052 N N . SER A 1 130 ? 6.443 11.889 -12.232 1.00 65.81 130 SER A N 1
ATOM 1053 C CA . SER A 1 130 ? 5.369 12.596 -11.551 1.00 65.81 130 SER A CA 1
ATOM 1054 C C . SER A 1 130 ? 4.262 11.665 -11.067 1.00 65.81 130 SER A C 1
ATOM 1056 O O . SER A 1 130 ? 3.912 10.675 -11.708 1.00 65.81 130 SER A O 1
ATOM 1058 N N . VAL A 1 131 ? 3.664 12.034 -9.934 1.00 68.50 131 VAL A N 1
ATOM 1059 C CA . VAL A 1 131 ? 2.476 11.357 -9.398 1.00 68.50 131 VAL A CA 1
ATOM 1060 C C . VAL A 1 131 ? 1.254 11.571 -10.289 1.00 68.50 131 VAL A C 1
ATOM 1062 O O . VAL A 1 131 ? 0.404 10.692 -10.355 1.00 68.50 131 VAL A O 1
ATOM 1065 N N . THR A 1 132 ? 1.182 12.691 -11.011 1.00 72.06 132 THR A N 1
ATOM 1066 C CA . THR A 1 132 ? 0.073 12.996 -11.926 1.00 72.06 132 THR A CA 1
ATOM 1067 C C . THR A 1 132 ? -0.012 11.997 -13.078 1.00 72.06 132 THR A C 1
ATOM 1069 O O . THR A 1 132 ? -1.083 11.447 -13.315 1.00 72.06 132 THR A O 1
ATOM 1072 N N . GLU A 1 133 ? 1.113 11.711 -13.745 1.00 71.31 133 GLU A N 1
ATOM 1073 C CA . GLU A 1 133 ? 1.176 10.717 -14.830 1.00 71.31 133 GLU A CA 1
ATOM 1074 C C . GLU A 1 133 ? 0.767 9.330 -14.322 1.00 71.31 133 GLU A C 1
ATOM 1076 O O . GLU A 1 133 ? -0.033 8.637 -14.943 1.00 71.31 133 GLU A O 1
ATOM 1081 N N . VAL A 1 134 ? 1.262 8.948 -13.141 1.00 73.38 134 VAL A N 1
ATOM 1082 C CA . VAL A 1 134 ? 0.910 7.671 -12.512 1.00 73.38 134 VAL A CA 1
ATOM 1083 C C . VAL A 1 134 ? -0.575 7.632 -12.137 1.00 73.38 134 VAL A C 1
ATOM 1085 O O . VAL A 1 134 ? -1.229 6.619 -12.349 1.00 73.38 134 VAL A O 1
ATOM 1088 N N . GLN A 1 135 ? -1.141 8.720 -11.614 1.00 76.50 135 GLN A N 1
ATOM 1089 C CA . GLN A 1 135 ? -2.537 8.781 -11.184 1.00 76.50 135 GLN A CA 1
ATOM 1090 C C . GLN A 1 135 ? -3.526 8.645 -12.349 1.00 76.50 135 GLN A C 1
ATOM 1092 O O . GLN A 1 135 ? -4.468 7.859 -12.241 1.00 76.50 135 GLN A O 1
ATOM 1097 N N . GLU A 1 136 ? -3.351 9.405 -13.433 1.00 74.69 136 GLU A N 1
ATOM 1098 C CA . GLU A 1 136 ? -4.265 9.368 -14.586 1.00 74.69 136 GLU A CA 1
ATOM 1099 C C . GLU A 1 136 ? -4.305 7.973 -15.228 1.00 74.69 136 GLU A C 1
ATOM 1101 O O . GLU A 1 136 ? -5.376 7.455 -15.562 1.00 74.69 136 GLU A O 1
ATOM 1106 N N . GLU A 1 137 ? -3.148 7.324 -15.317 1.00 73.38 137 GLU A N 1
ATOM 1107 C CA . GLU A 1 137 ? -3.020 5.990 -15.893 1.00 73.38 137 GLU A CA 1
ATOM 1108 C C . GLU A 1 137 ? -3.479 4.879 -14.930 1.00 73.38 137 GLU A C 1
ATOM 1110 O O . GLU A 1 137 ? -4.146 3.932 -15.350 1.00 73.38 137 GLU A O 1
ATOM 1115 N N . ILE A 1 138 ? -3.218 4.997 -13.620 1.00 76.25 138 ILE A N 1
ATOM 1116 C CA . ILE A 1 138 ? -3.731 4.047 -12.615 1.00 76.25 138 ILE A CA 1
ATOM 1117 C C . ILE A 1 138 ? -5.257 4.039 -12.614 1.00 76.25 138 ILE A C 1
ATOM 1119 O O . ILE A 1 138 ? -5.869 2.972 -12.693 1.00 76.25 138 ILE A O 1
ATOM 1123 N N . LEU A 1 139 ? -5.876 5.217 -12.523 1.00 74.69 139 LEU A N 1
ATOM 1124 C CA . LEU A 1 139 ? -7.329 5.330 -12.397 1.00 74.69 139 LEU A CA 1
ATOM 1125 C C . LEU A 1 139 ? -8.059 4.851 -13.659 1.00 74.69 139 LEU A C 1
ATOM 1127 O O . LEU A 1 139 ? -9.212 4.429 -13.578 1.00 74.69 139 LEU A O 1
ATOM 1131 N N . SER A 1 140 ? -7.403 4.886 -14.821 1.00 75.81 140 SER A N 1
ATOM 1132 C CA . SER A 1 140 ? -7.985 4.419 -16.079 1.00 75.81 140 SER A CA 1
ATOM 1133 C C . SER A 1 140 ? -7.795 2.910 -16.309 1.00 75.81 140 SER A C 1
ATOM 1135 O O . SER A 1 140 ? -8.730 2.248 -16.790 1.00 75.81 140 SER A O 1
ATOM 1137 N N . ASN A 1 141 ? -6.658 2.336 -15.896 1.00 79.12 141 ASN A N 1
ATOM 1138 C CA . ASN A 1 141 ? -6.256 0.975 -16.274 1.00 79.12 141 ASN A CA 1
ATOM 1139 C C . ASN A 1 141 ? -6.388 -0.086 -15.170 1.00 79.12 141 ASN A C 1
ATOM 1141 O O . ASN A 1 141 ? -6.593 -1.260 -15.483 1.00 79.12 141 ASN A O 1
ATOM 1145 N N . ILE A 1 142 ? -6.327 0.280 -13.887 1.00 83.69 142 ILE A N 1
ATOM 1146 C CA . ILE A 1 142 ? -6.424 -0.702 -12.797 1.00 83.69 142 ILE A CA 1
ATOM 1147 C C . ILE A 1 142 ? -7.856 -1.236 -12.664 1.00 83.69 142 ILE A C 1
ATOM 1149 O O . ILE A 1 142 ? -8.846 -0.503 -12.754 1.00 83.69 142 ILE A O 1
ATOM 1153 N N . ARG A 1 143 ? -7.974 -2.555 -12.472 1.00 84.94 143 ARG A N 1
ATOM 1154 C CA . ARG A 1 143 ? -9.249 -3.279 -12.328 1.00 84.94 143 ARG A CA 1
ATOM 1155 C C . ARG A 1 143 ? -9.235 -4.154 -11.081 1.00 84.94 143 ARG A C 1
ATOM 1157 O O . ARG A 1 143 ? -8.849 -5.321 -11.129 1.00 84.94 143 ARG A O 1
ATOM 1164 N N . ILE A 1 144 ? -9.645 -3.567 -9.961 1.00 87.06 144 ILE A N 1
ATOM 1165 C CA . ILE A 1 144 ? -9.742 -4.270 -8.679 1.00 87.06 144 ILE A CA 1
ATOM 1166 C C . ILE A 1 144 ? -10.765 -5.414 -8.792 1.00 87.06 144 ILE A C 1
ATOM 1168 O O . ILE A 1 144 ? -11.792 -5.223 -9.444 1.00 87.06 144 ILE A O 1
ATOM 1172 N N . PRO A 1 145 ? -10.504 -6.591 -8.190 1.00 88.00 145 PRO A N 1
ATOM 1173 C CA . PRO A 1 145 ? -11.497 -7.658 -8.106 1.00 88.00 145 PRO A CA 1
ATOM 1174 C C . PRO A 1 145 ? -12.817 -7.165 -7.501 1.00 88.00 145 PRO A C 1
ATOM 1176 O O . PRO A 1 145 ? -12.794 -6.439 -6.508 1.00 88.00 145 PRO A O 1
ATOM 1179 N N . ASP A 1 146 ? -13.950 -7.608 -8.056 1.00 84.50 146 ASP A N 1
ATOM 1180 C CA . ASP A 1 146 ? -15.292 -7.208 -7.593 1.00 84.50 146 ASP A CA 1
ATOM 1181 C C . ASP A 1 146 ? -15.510 -7.492 -6.096 1.00 84.50 146 ASP A C 1
ATOM 1183 O O . ASP A 1 146 ? -16.174 -6.732 -5.393 1.00 84.50 146 ASP A O 1
ATOM 1187 N N . GLU A 1 147 ? -14.921 -8.582 -5.598 1.00 84.25 147 GLU A N 1
ATOM 1188 C CA . GLU A 1 147 ? -14.914 -8.941 -4.184 1.00 84.25 147 GLU A CA 1
ATOM 1189 C C . GLU A 1 147 ? -13.491 -8.805 -3.630 1.00 84.25 147 GLU A C 1
ATOM 1191 O O . GLU A 1 147 ? -12.635 -9.665 -3.853 1.00 84.25 147 GLU A O 1
ATOM 1196 N N . HIS A 1 148 ? -13.235 -7.727 -2.884 1.00 87.19 148 HIS A N 1
ATOM 1197 C CA . HIS A 1 148 ? -11.983 -7.533 -2.154 1.00 87.19 148 HIS A CA 1
ATOM 1198 C C . HIS A 1 148 ? -12.225 -7.389 -0.642 1.00 87.19 148 HIS A C 1
ATOM 1200 O O . HIS A 1 148 ? -13.186 -6.743 -0.226 1.00 87.19 148 HIS A O 1
ATOM 1206 N N . PRO A 1 149 ? -11.346 -7.947 0.215 1.00 89.31 149 PRO A N 1
ATOM 1207 C CA . PRO A 1 149 ? -11.529 -7.922 1.670 1.00 89.31 149 PRO A CA 1
ATOM 1208 C C . PRO A 1 149 ? -11.167 -6.571 2.314 1.00 89.31 149 PRO A C 1
ATOM 1210 O O . PRO A 1 149 ? -11.306 -6.406 3.525 1.00 89.31 149 PRO A O 1
ATOM 1213 N N . PHE A 1 150 ? -10.655 -5.623 1.528 1.00 94.81 150 PHE A N 1
ATOM 1214 C CA . PHE A 1 150 ? -10.156 -4.337 2.009 1.00 94.81 150 PHE A CA 1
ATOM 1215 C C . PHE A 1 150 ? -11.241 -3.255 1.982 1.00 94.81 150 PHE A C 1
ATOM 1217 O O . PHE A 1 150 ? -12.057 -3.215 1.071 1.00 94.81 150 PHE A O 1
ATOM 1224 N N . ALA A 1 151 ? -11.216 -2.343 2.949 1.00 94.56 151 ALA A N 1
ATOM 1225 C CA . ALA A 1 151 ? -12.030 -1.129 2.954 1.00 94.56 151 ALA A CA 1
ATOM 1226 C C . ALA A 1 151 ? -11.494 -0.053 1.992 1.00 94.56 151 ALA A C 1
ATOM 1228 O O . ALA A 1 151 ? -12.220 0.876 1.660 1.00 94.56 151 ALA A O 1
ATOM 1229 N N . GLY A 1 152 ? -10.234 -0.175 1.569 1.00 94.25 152 GLY A N 1
ATOM 1230 C CA . GLY A 1 152 ? -9.610 0.692 0.576 1.00 94.25 152 GLY A CA 1
ATOM 1231 C C . GLY A 1 152 ? -8.235 0.177 0.164 1.00 94.25 152 GLY A C 1
ATOM 1232 O O . GLY A 1 152 ? -7.622 -0.640 0.864 1.00 94.25 152 GLY A O 1
ATOM 1233 N N . ILE A 1 153 ? -7.750 0.657 -0.978 1.00 95.19 153 ILE A N 1
ATOM 1234 C CA . ILE A 1 153 ? -6.422 0.325 -1.506 1.00 95.19 153 ILE A CA 1
ATOM 1235 C C . ILE A 1 153 ? -5.677 1.625 -1.779 1.00 95.19 153 ILE A C 1
ATOM 1237 O O . ILE A 1 153 ? -6.185 2.534 -2.435 1.00 95.19 153 ILE A O 1
ATOM 1241 N N . SER A 1 154 ? -4.465 1.732 -1.248 1.00 94.50 154 SER A N 1
ATOM 1242 C CA . SER A 1 154 ? -3.663 2.948 -1.299 1.00 94.50 154 SER A CA 1
ATOM 1243 C C . SER A 1 154 ? -2.246 2.670 -1.773 1.00 94.50 154 SER A C 1
ATOM 1245 O O . SER A 1 154 ? -1.601 1.721 -1.331 1.00 94.50 154 SER A O 1
ATOM 1247 N N . LEU A 1 155 ? -1.745 3.551 -2.628 1.00 92.25 155 LEU A N 1
ATOM 1248 C CA . LEU A 1 155 ? -0.380 3.542 -3.129 1.00 92.25 155 LEU A CA 1
ATOM 1249 C C . LEU A 1 155 ? 0.391 4.709 -2.505 1.00 92.25 155 LEU A C 1
ATOM 1251 O O . LEU A 1 155 ? -0.024 5.866 -2.600 1.00 92.25 155 LEU A O 1
ATOM 1255 N N . VAL A 1 156 ? 1.506 4.403 -1.843 1.00 91.38 156 VAL A N 1
ATOM 1256 C CA . VAL A 1 156 ? 2.411 5.401 -1.264 1.00 91.38 156 VAL A CA 1
ATOM 1257 C C . VAL A 1 156 ? 3.607 5.549 -2.192 1.00 91.38 156 VAL A C 1
ATOM 1259 O O . VAL A 1 156 ? 4.499 4.702 -2.206 1.00 91.38 156 VAL A O 1
ATOM 1262 N N . LEU A 1 157 ? 3.608 6.635 -2.956 1.00 87.00 157 LEU A N 1
ATOM 1263 C CA . LEU A 1 157 ? 4.581 6.924 -4.004 1.00 87.00 157 LEU A CA 1
ATOM 1264 C C . LEU A 1 157 ? 5.706 7.796 -3.457 1.00 87.00 157 LEU A C 1
ATOM 1266 O O . LEU A 1 157 ? 5.437 8.822 -2.831 1.00 87.00 157 LEU A O 1
ATOM 1270 N N . LEU A 1 158 ? 6.956 7.421 -3.718 1.00 79.62 158 LEU A N 1
ATOM 1271 C CA . LEU A 1 158 ? 8.100 8.321 -3.586 1.00 79.62 158 LEU A CA 1
ATOM 1272 C C . LEU A 1 158 ? 8.173 9.230 -4.819 1.00 79.62 158 LEU A C 1
ATOM 1274 O O . LEU A 1 158 ? 8.301 8.729 -5.927 1.00 79.62 158 LEU A O 1
ATOM 1278 N N . GLU A 1 159 ? 8.138 10.548 -4.633 1.00 72.00 159 GLU A N 1
ATOM 1279 C CA . GLU A 1 159 ? 8.237 11.531 -5.716 1.00 72.00 159 GLU A CA 1
ATOM 1280 C C . GLU A 1 159 ? 9.705 11.999 -5.863 1.00 72.00 159 GLU A C 1
ATOM 1282 O O . GLU A 1 159 ? 10.220 12.734 -5.006 1.00 72.00 159 GLU A O 1
ATOM 1287 N N . PRO A 1 160 ? 10.433 11.576 -6.921 1.00 63.56 160 PRO A N 1
ATOM 1288 C CA . PRO A 1 160 ? 11.866 11.861 -7.041 1.00 63.56 160 PRO A CA 1
ATOM 1289 C C . PRO A 1 160 ? 12.163 13.347 -7.274 1.00 63.56 160 PRO A C 1
ATOM 1291 O O . PRO A 1 160 ? 13.226 13.840 -6.895 1.00 63.56 160 PRO A O 1
ATOM 1294 N N . SER A 1 161 ? 11.226 14.065 -7.899 1.00 60.25 161 SER A N 1
ATOM 1295 C CA . SER A 1 161 ? 11.357 15.472 -8.293 1.00 60.25 161 SER A CA 1
ATOM 1296 C C . SER A 1 161 ? 11.227 16.455 -7.121 1.00 60.25 161 SER A C 1
ATOM 1298 O O . SER A 1 161 ? 11.687 17.592 -7.228 1.00 60.25 161 SER A O 1
ATOM 1300 N N . THR A 1 162 ? 10.685 16.026 -5.977 1.00 58.81 162 THR A N 1
ATOM 1301 C CA . THR A 1 162 ? 10.428 16.870 -4.798 1.00 58.81 162 THR A CA 1
ATOM 1302 C C . THR A 1 162 ? 11.234 16.416 -3.579 1.00 58.81 162 THR A C 1
ATOM 1304 O O . THR A 1 162 ? 10.681 16.175 -2.512 1.00 58.81 162 THR A O 1
ATOM 1307 N N . TYR A 1 163 ? 12.556 16.268 -3.722 1.00 60.75 163 TYR A N 1
ATOM 1308 C CA . TYR A 1 163 ? 13.474 15.916 -2.620 1.00 60.75 163 TYR A CA 1
ATOM 1309 C C . TYR A 1 163 ? 13.119 14.620 -1.858 1.00 60.75 163 TYR A C 1
ATOM 1311 O O . TYR A 1 163 ? 13.448 14.479 -0.680 1.00 60.75 163 TYR A O 1
ATOM 1319 N N . GLY A 1 164 ? 12.464 13.658 -2.515 1.00 67.19 164 GLY A N 1
ATOM 1320 C CA . GLY A 1 164 ? 12.066 12.400 -1.882 1.00 67.19 164 GLY A CA 1
ATOM 1321 C C . GLY A 1 164 ? 10.864 12.523 -0.938 1.00 67.19 164 GLY A C 1
ATOM 1322 O O . GLY A 1 164 ? 10.750 11.761 0.025 1.00 67.19 164 GLY A O 1
ATOM 1323 N N . GLU A 1 165 ? 9.977 13.488 -1.187 1.00 79.56 165 GLU A N 1
ATOM 1324 C CA . GLU A 1 165 ? 8.654 13.519 -0.564 1.00 79.56 165 GLU A CA 1
ATOM 1325 C C . GLU A 1 165 ? 7.798 12.323 -0.997 1.00 79.56 165 GLU A C 1
ATOM 1327 O O . GLU A 1 165 ? 7.955 11.781 -2.088 1.00 79.56 165 GLU A O 1
ATOM 1332 N N . TYR A 1 166 ? 6.867 11.925 -0.128 1.00 84.62 166 TYR A N 1
ATOM 1333 C CA . TYR A 1 166 ? 5.902 10.872 -0.429 1.00 84.62 166 TYR A CA 1
ATOM 1334 C C . TYR A 1 166 ? 4.531 11.472 -0.730 1.00 84.62 166 TYR A C 1
ATOM 1336 O O . TYR A 1 166 ? 4.131 12.475 -0.124 1.00 84.62 166 TYR A O 1
ATOM 1344 N N . ARG A 1 167 ? 3.790 10.817 -1.620 1.00 87.12 167 ARG A N 1
ATOM 1345 C CA . ARG A 1 167 ? 2.386 11.104 -1.920 1.00 87.12 167 ARG A CA 1
ATOM 1346 C C . ARG A 1 167 ? 1.535 9.872 -1.679 1.00 87.12 167 ARG A C 1
ATOM 1348 O O . ARG A 1 167 ? 2.008 8.743 -1.789 1.00 87.12 167 ARG A O 1
ATOM 1355 N N . LEU A 1 168 ? 0.280 10.120 -1.332 1.00 88.88 168 LEU A N 1
ATOM 1356 C CA . LEU A 1 168 ? -0.725 9.089 -1.147 1.00 88.88 168 LEU A CA 1
ATOM 1357 C C . LEU A 1 168 ? -1.701 9.173 -2.312 1.00 88.88 168 LEU A C 1
ATOM 1359 O O . LEU A 1 168 ? -2.340 10.206 -2.500 1.00 88.88 168 LEU A O 1
ATOM 1363 N N . LEU A 1 169 ? -1.811 8.087 -3.066 1.00 88.81 169 LEU A N 1
ATOM 1364 C CA . LEU A 1 169 ? -2.836 7.911 -4.079 1.00 88.81 169 LEU A CA 1
ATOM 1365 C C . LEU A 1 169 ? -3.835 6.862 -3.587 1.00 88.81 169 LEU A C 1
ATOM 1367 O O . LEU A 1 169 ? -3.454 5.733 -3.279 1.00 88.81 169 LEU A O 1
ATOM 1371 N N . GLN A 1 170 ? -5.110 7.238 -3.514 1.00 89.38 170 GLN A N 1
ATOM 1372 C CA . GLN A 1 170 ? -6.194 6.301 -3.229 1.00 89.38 170 GLN A CA 1
ATOM 1373 C C . GLN A 1 170 ? -6.686 5.695 -4.543 1.00 89.38 170 GLN A C 1
ATOM 1375 O O . GLN A 1 170 ? -7.005 6.430 -5.476 1.00 89.38 170 GLN A O 1
ATOM 1380 N N . ILE A 1 171 ? -6.709 4.365 -4.614 1.00 87.12 171 ILE A N 1
ATOM 1381 C CA . ILE A 1 171 ? -7.176 3.626 -5.792 1.00 87.12 171 ILE A CA 1
ATOM 1382 C C . ILE A 1 171 ? -8.682 3.359 -5.672 1.00 87.12 171 ILE A C 1
ATOM 1384 O O . ILE A 1 171 ? -9.419 3.589 -6.629 1.00 87.12 171 ILE A O 1
ATOM 1388 N N . VAL A 1 172 ? -9.120 2.905 -4.491 1.00 83.44 172 VAL A N 1
ATOM 1389 C CA . VAL A 1 172 ? -10.523 2.691 -4.090 1.00 83.44 172 VAL A CA 1
ATOM 1390 C C . VAL A 1 172 ? -10.688 3.108 -2.638 1.00 83.44 172 VAL A C 1
ATOM 1392 O O . VAL A 1 172 ? -9.750 2.813 -1.850 1.00 83.44 172 VAL A O 1
#

Sequence (172 aa):
MKRLIESTWGERFLKLYNVQHSTSFRITSQPNPPEPDLKCEDPGSGDVLFLEITELWENDADAKDLYDLVRGIVTEDEQLHRKLAEDARKDPYDAYFNRLMDRIYEKCSCRYVASGPIILVIGDKSPFSSVTEVQEEILSNIRIPDEHPFAGISLVLLEPSTYGEYRLLQIV

Radius of gyration: 16.94 Å; chains: 1; bounding box: 40×31×46 Å